Protein 6OVS (pdb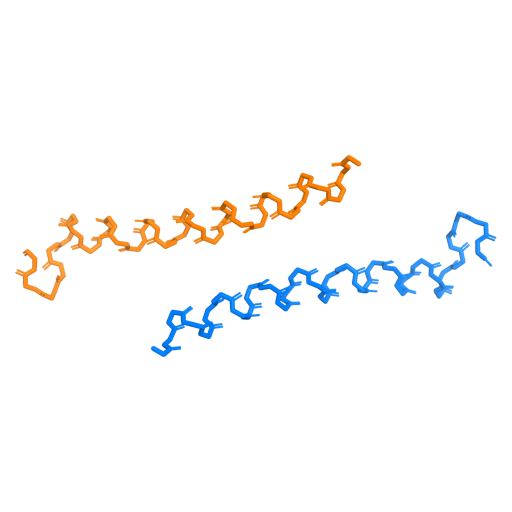70)

Secondary structure (DSSP, 8-state):
-HHHHHHHHHHHHHHHHHHHHHHHHHHHTGGG-/-HHHHHHHHHHHHHHHHHHHHHHHHHHHTGGG-

Radius of gyration: 17.37 Å; Cα contacts (8 Å, |Δi|>4): 13; chains: 2; bounding box: 23×21×59 Å

Foldseek 3Di:
DVVVVVVVVVVVVVVVVVVVVVVVCVVVVPPPD/DVVVVVVVVVVVVVVVVVVVVVVVCVVVVPPND

Solvent-accessible surface area: 6075 Å² total; per-residue (Å²): 182,95,92,55,106,49,123,135,70,68,47,102,96,33,122,74,93,38,105,106,101,114,70,73,8,115,133,112,36,119,135,84,146,184,100,102,51,106,53,120,133,70,68,45,102,97,31,124,74,93,44,103,105,106,106,69,71,8,116,132,113,32,120,141,80,146

Sequence (66 aa):
EVEALEKKVEALEYKVQKLEKKVEALEHGWDGREVEALEKKVEALEYKVQKLEKKVEALEHGWDGR

Structure (mmCIF, N/CA/C/O backbone):
data_6OVS
#
_entry.id   6OVS
#
_cell.length_a   39.266
_cell.length_b   39.266
_cell.length_c   99.823
_cell.angle_alpha   90.000
_cell.angle_beta   90.000
_cell.angle_gamma   120.000
#
_symmetry.space_group_name_H-M   'H 3'
#
loop_
_entity.id
_entity.type
_entity.pdbx_description
1 polymer 'Coiled-coil Trimer with Glu:Tyr:Lys Triad'
2 non-polymer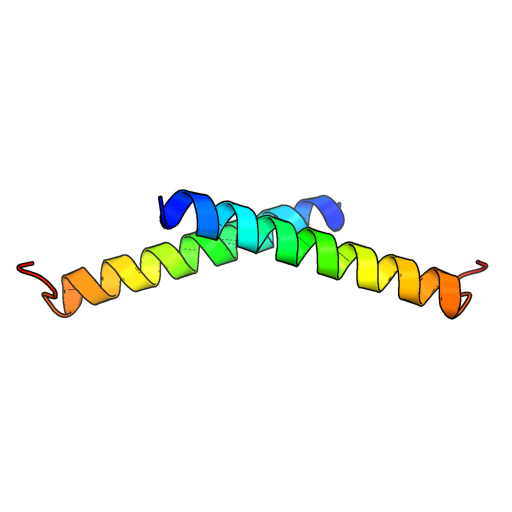 'PENTAETHYLENE GLYCOL'
3 water water
#
loop_
_atom_site.group_PDB
_atom_site.id
_atom_site.type_symbol
_atom_site.label_atom_id
_atom_site.label_alt_id
_atom_site.label_comp_id
_atom_site.label_asym_id
_atom_site.label_entity_id
_atom_site.label_seq_id
_atom_site.pdbx_PDB_ins_code
_atom_site.Cartn_x
_atom_site.Cartn_y
_atom_site.Cartn_z
_atom_site.occupancy
_atom_site.B_iso_or_equiv
_atom_site.auth_seq_id
_atom_site.auth_comp_id
_atom_site.auth_asym_id
_atom_site.auth_atom_id
_atom_site.pdbx_PDB_model_num
ATOM 7 N N . GLU A 1 2 ? 14.029 -15.695 -32.507 1.00 16.26 1 GLU A N 1
ATOM 8 C CA . GLU A 1 2 ? 15.029 -15.864 -31.459 1.00 14.17 1 GLU A C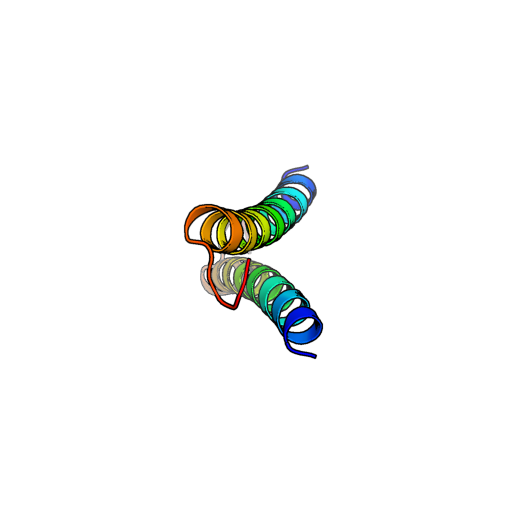A 1
ATOM 9 C C . GLU A 1 2 ? 15.263 -14.569 -30.657 1.00 18.09 1 GLU A C 1
ATOM 10 O O . GLU A 1 2 ? 15.363 -14.630 -29.428 1.00 16.28 1 GLU A O 1
ATOM 22 N N . VAL A 1 3 ? 15.288 -13.407 -31.319 1.00 12.58 2 VAL A N 1
ATOM 23 C CA . VAL A 1 3 ? 15.471 -12.144 -30.600 1.00 15.47 2 VAL A CA 1
ATOM 24 C C . VAL A 1 3 ? 14.253 -11.819 -29.741 1.00 12.68 2 VAL A C 1
ATOM 25 O O . VAL A 1 3 ? 14.378 -11.346 -28.608 1.00 15.60 2 VAL A O 1
ATOM 38 N N . GLU A 1 4 ? 13.060 -12.034 -30.275 1.00 12.81 3 GLU A N 1
ATOM 39 C CA . GLU A 1 4 ? 11.858 -11.782 -29.492 1.00 22.93 3 GLU A CA 1
ATOM 40 C C . GLU A 1 4 ? 11.840 -12.641 -28.238 1.00 15.61 3 GLU A C 1
ATOM 41 O O . GLU A 1 4 ? 11.482 -12.163 -27.151 1.00 14.35 3 GLU A O 1
ATOM 53 N N . ALA A 1 5 ? 12.250 -13.905 -28.360 1.00 14.44 4 ALA A N 1
ATOM 54 C CA . ALA A 1 5 ? 12.327 -14.779 -27.195 1.00 16.76 4 ALA A CA 1
ATOM 55 C C . ALA A 1 5 ? 13.294 -14.215 -26.163 1.00 10.76 4 ALA A C 1
ATOM 56 O O . ALA A 1 5 ? 12.994 -14.158 -24.963 1.00 16.04 4 ALA A O 1
ATOM 63 N N . LEU A 1 6 ? 14.468 -13.778 -26.629 1.00 12.82 5 LEU A N 1
ATOM 64 C CA . LEU A 1 6 ? 15.464 -13.201 -25.744 1.00 16.70 5 LEU A CA 1
ATOM 65 C C . LEU A 1 6 ? 14.972 -11.901 -25.117 1.00 15.73 5 LEU A C 1
ATOM 66 O O . LEU A 1 6 ? 15.218 -11.637 -23.935 1.00 14.05 5 LEU A O 1
ATOM 82 N N . GLU A 1 7 ? 14.277 -11.064 -25.892 1.00 11.74 6 GLU A N 1
ATOM 83 C CA . GLU A 1 7 ? 13.810 -9.800 -25.342 1.00 12.53 6 GLU A CA 1
ATOM 84 C C . GLU A 1 7 ? 12.869 -10.025 -24.183 1.00 11.88 6 GLU A C 1
ATOM 85 O O . GLU A 1 7 ? 12.947 -9.328 -23.162 1.00 14.32 6 GLU A O 1
ATOM 97 N N . LYS A 1 8 ? 11.960 -10.983 -24.321 1.00 11.06 7 LYS A N 1
ATOM 98 C CA . LYS A 1 8 ? 11.022 -11.258 -23.249 1.00 10.06 7 LYS A CA 1
ATOM 99 C C . LYS A 1 8 ? 11.759 -11.763 -22.020 1.00 15.23 7 LYS A C 1
ATOM 100 O O . LYS A 1 8 ? 11.485 -11.315 -20.894 1.00 13.92 7 LYS A O 1
ATOM 119 N N . LYS A 1 9 ? 12.711 -12.685 -22.221 1.00 14.53 8 LYS A N 1
ATOM 120 C CA . 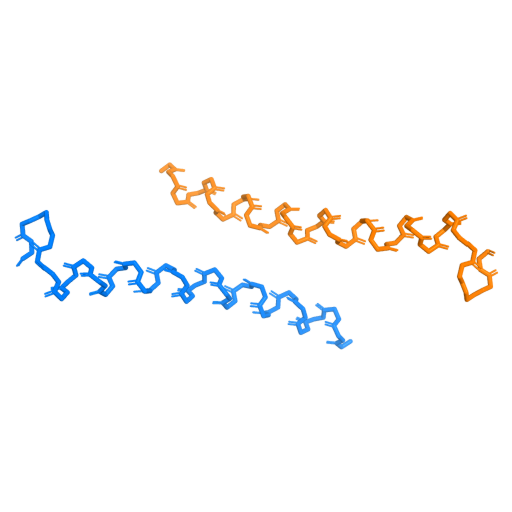LYS A 1 9 ? 13.448 -13.260 -21.102 1.00 13.33 8 LYS A CA 1
ATOM 121 C C . LYS A 1 9 ? 14.264 -12.196 -20.391 1.00 9.73 8 LYS A C 1
ATOM 122 O O . LYS A 1 9 ? 14.399 -12.225 -19.165 1.00 12.76 8 LYS A O 1
ATOM 141 N N . VAL A 1 10 ? 14.846 -11.274 -21.149 1.00 12.54 9 VAL A N 1
ATOM 142 C CA . VAL A 1 10 ? 15.682 -10.238 -20.533 1.00 9.89 9 VAL A CA 1
ATOM 143 C C . VAL A 1 10 ? 14.821 -9.245 -19.770 1.00 12.64 9 VAL A C 1
ATOM 144 O O . VAL A 1 10 ? 15.176 -8.814 -18.669 1.00 11.74 9 VAL A O 1
ATOM 157 N N . GLU A 1 11 ? 13.650 -8.907 -20.304 1.00 11.62 10 GLU A N 1
ATOM 158 C CA . GLU A 1 11 ? 12.771 -8.000 -19.577 1.00 15.05 10 GLU A CA 1
ATOM 159 C C . GLU A 1 11 ? 12.301 -8.635 -18.276 1.00 16.77 10 GLU A C 1
ATOM 160 O O . GLU A 1 11 ? 12.227 -7.969 -17.231 1.00 15.40 10 GLU A O 1
ATOM 172 N N . ALA A 1 12 ? 11.988 -9.920 -18.313 1.00 11.40 11 ALA A N 1
ATOM 173 C CA . ALA A 1 12 ? 11.594 -10.613 -17.097 1.00 14.65 11 ALA A CA 1
ATOM 174 C C . ALA A 1 12 ? 12.744 -10.675 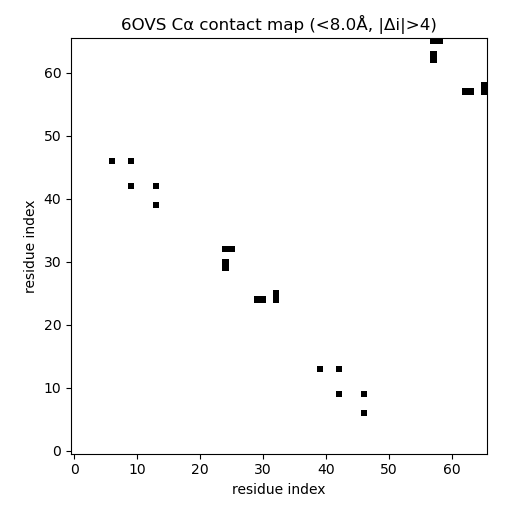-16.098 1.00 14.57 11 ALA A C 1
ATOM 175 O O . ALA A 1 12 ? 12.532 -10.492 -14.891 1.00 10.54 11 ALA A O 1
ATOM 182 N N . LEU A 1 13 ? 13.968 -10.923 -16.584 1.00 11.58 12 LEU A N 1
ATOM 183 C CA . LEU A 1 13 ? 15.146 -10.872 -15.718 1.00 10.13 12 LEU A CA 1
ATOM 184 C C . LEU A 1 13 ? 15.315 -9.494 -15.093 1.00 9.27 12 LEU A C 1
ATOM 185 O O . LEU A 1 13 ? 15.619 -9.387 -13.902 1.00 7.17 12 LEU A O 1
ATOM 201 N N . GLU A 1 14 ? 15.115 -8.424 -15.872 1.00 10.46 13 GLU A N 1
ATOM 202 C CA . GLU A 1 14 ? 15.295 -7.080 -15.342 1.00 10.23 13 GLU A CA 1
ATOM 203 C C . GLU A 1 14 ? 14.328 -6.812 -14.200 1.00 12.85 13 GLU A C 1
ATOM 204 O O . GLU A 1 14 ? 14.702 -6.215 -13.188 1.00 11.26 13 GLU A O 1
ATOM 216 N N . TYR A 1 15 ? 13.078 -7.239 -14.364 1.00 10.49 14 TYR A N 1
ATOM 217 C CA . TYR A 1 15 ? 12.106 -7.138 -13.277 1.00 10.10 14 TYR A CA 1
ATOM 218 C C . TYR A 1 15 ? 12.548 -7.934 -12.052 1.00 10.02 14 TYR A C 1
ATOM 219 O O . TYR A 1 15 ? 12.496 -7.434 -10.919 1.00 12.17 14 TYR A O 1
ATOM 237 N N . LYS A 1 16 ? 12.973 -9.180 -12.249 1.00 8.93 15 LYS A N 1
ATOM 238 C CA . LYS A 1 16 ? 13.336 -10.030 -11.118 1.00 6.20 15 LYS A CA 1
ATOM 239 C C . LYS A 1 16 ? 14.570 -9.498 -10.397 1.00 6.93 15 LYS A C 1
ATOM 240 O O . LYS A 1 16 ? 14.660 -9.579 -9.164 1.00 8.37 15 LYS A O 1
ATOM 259 N N . VAL A 1 17 ? 15.511 -8.926 -11.151 1.00 7.81 16 VAL A N 1
ATOM 260 C CA . VAL A 1 17 ? 16.740 -8.394 -10.560 1.00 8.12 16 VAL A CA 1
ATOM 261 C C . VAL A 1 17 ? 16.465 -7.115 -9.793 1.00 10.12 16 VAL A C 1
ATOM 262 O O . VAL A 1 17 ? 17.032 -6.893 -8.717 1.00 8.21 16 VAL A O 1
ATOM 275 N N . GLN A 1 18 ? 15.597 -6.241 -10.318 1.00 9.39 17 GLN A N 1
ATOM 276 C CA . GLN A 1 18 ? 15.220 -5.059 -9.549 1.00 9.77 17 GLN A CA 1
ATOM 277 C C . GLN A 1 18 ? 14.530 -5.448 -8.252 1.00 7.31 17 GLN A C 1
ATOM 278 O O . GLN A 1 18 ? 14.782 -4.858 -7.196 1.00 8.66 17 GLN A O 1
ATOM 292 N N . LYS A 1 19 ? 13.656 -6.451 -8.304 1.00 9.76 18 LYS A N 1
ATOM 293 C CA . LYS A 1 19 ? 13.001 -6.917 -7.094 1.00 8.08 18 LYS A CA 1
ATOM 294 C C . LYS A 1 19 ? 14.015 -7.445 -6.086 1.00 7.14 18 LYS A C 1
ATOM 295 O O . LYS A 1 19 ? 13.943 -7.143 -4.885 1.00 7.66 18 LYS A O 1
ATOM 314 N N . LEU A 1 20 ? 14.955 -8.268 -6.554 1.00 8.41 19 LEU A N 1
ATOM 315 C CA . LEU A 1 20 ? 16.004 -8.769 -5.679 1.00 7.24 19 LEU A CA 1
ATOM 316 C C . LEU A 1 20 ? 16.831 -7.635 -5.090 1.00 7.92 19 LEU A C 1
ATOM 317 O O . LEU A 1 20 ? 17.162 -7.668 -3.903 1.00 7.60 19 LEU A O 1
ATOM 333 N N . GLU A 1 21 ? 17.178 -6.627 -5.899 1.00 8.30 20 GLU A N 1
ATOM 334 C CA . GLU A 1 21 ? 17.968 -5.513 -5.372 1.00 8.33 20 GLU A CA 1
ATOM 335 C C . GLU A 1 21 ? 17.232 -4.795 -4.257 1.00 6.75 20 GLU A C 1
ATOM 336 O O . GLU A 1 21 ? 17.826 -4.429 -3.246 1.00 6.69 20 GLU A O 1
ATOM 348 N N . LYS A 1 22 ? 15.931 -4.551 -4.437 1.00 9.55 21 LYS A N 1
ATOM 349 C CA . LYS A 1 22 ? 15.146 -3.924 -3.382 1.00 10.83 21 LYS A CA 1
ATOM 350 C C . LYS A 1 22 ? 15.130 -4.776 -2.118 1.00 9.79 21 LYS A C 1
ATOM 351 O O . LYS A 1 22 ? 15.340 -4.275 -1.005 1.00 9.59 21 LYS A O 1
ATOM 370 N N . LYS A 1 23 ? 14.901 -6.080 -2.272 1.00 7.20 22 LYS A N 1
ATOM 371 C CA . LYS A 1 23 ? 14.849 -6.956 -1.112 1.00 6.55 22 LYS A CA 1
ATOM 372 C C . LYS A 1 23 ? 16.191 -7.014 -0.395 1.00 8.93 22 LYS A C 1
ATOM 373 O O . LYS A 1 23 ? 16.245 -6.978 0.843 1.00 10.36 22 LYS A O 1
ATOM 392 N N . VAL A 1 24 ? 17.287 -7.091 -1.148 1.00 9.37 23 VAL A N 1
ATOM 393 C CA . VAL A 1 24 ? 18.601 -7.213 -0.522 1.00 8.49 23 VAL A CA 1
ATOM 394 C C . VAL A 1 24 ? 19.003 -5.896 0.149 1.00 11.34 23 VAL A C 1
ATOM 395 O O . VAL A 1 24 ? 19.619 -5.889 1.223 1.00 7.91 23 VAL A O 1
ATOM 408 N N . GLU A 1 25 ? 18.676 -4.753 -0.472 1.00 9.09 24 GLU A N 1
ATOM 409 C CA . GLU A 1 25 ? 18.944 -3.484 0.196 1.00 9.10 24 GLU A CA 1
ATOM 410 C C . GLU A 1 25 ? 18.230 -3.409 1.533 1.00 9.26 24 GLU A C 1
ATOM 411 O O . GLU A 1 25 ? 18.772 -2.890 2.515 1.00 11.84 24 GLU A O 1
ATOM 423 N N . ALA A 1 26 ? 17.005 -3.922 1.599 1.00 8.33 25 ALA A N 1
ATOM 424 C CA . ALA A 1 26 ? 16.264 -3.897 2.844 1.00 9.22 25 ALA A CA 1
ATOM 425 C C . ALA A 1 26 ? 16.939 -4.754 3.907 1.00 12.35 25 ALA A C 1
ATOM 426 O O . ALA A 1 26 ? 17.077 -4.334 5.059 1.00 13.42 25 ALA A O 1
ATOM 433 N N . LEU A 1 27 ? 17.356 -5.967 3.531 1.00 10.88 26 LEU A N 1
ATOM 434 C CA . LEU A 1 27 ? 18.098 -6.820 4.447 1.00 10.10 26 LEU A CA 1
ATOM 435 C C . LEU A 1 27 ? 19.403 -6.164 4.893 1.00 9.87 26 LEU A C 1
ATOM 436 O O . LEU A 1 27 ? 19.738 -6.198 6.078 1.00 12.39 26 LEU A O 1
ATOM 452 N N . GLU A 1 28 ? 20.168 -5.570 3.970 1.00 11.41 27 GLU A N 1
ATOM 453 C CA . GLU A 1 28 ? 21.467 -5.026 4.368 1.00 15.88 27 GLU A CA 1
ATOM 454 C C . GLU A 1 28 ? 21.314 -3.810 5.275 1.00 17.44 27 GLU A C 1
ATOM 455 O O . GLU A 1 28 ? 22.093 -3.646 6.222 1.00 15.41 27 GLU A O 1
ATOM 467 N N . HIS A 1 29 ? 20.356 -2.926 4.966 1.00 11.63 28 HIS A N 1
ATOM 468 C CA . HIS A 1 29 ? 20.072 -1.724 5.746 1.00 12.73 28 HIS A CA 1
ATOM 469 C C . HIS A 1 29 ? 19.268 -2.001 6.995 1.00 17.70 28 HIS A C 1
ATOM 470 O O . HIS A 1 29 ? 19.119 -1.093 7.820 1.00 14.68 28 HIS A O 1
ATOM 484 N N . GLY A 1 30 ? 18.715 -3.201 7.126 1.00 15.82 29 GLY A N 1
ATOM 485 C CA . GLY A 1 30 ? 17.870 -3.513 8.255 1.00 19.32 29 GLY A CA 1
ATOM 486 C C . GLY A 1 30 ? 16.601 -2.706 8.263 1.00 21.98 29 GLY A C 1
ATOM 487 O O . GLY A 1 30 ? 16.109 -2.347 9.339 1.00 17.96 29 GLY A O 1
ATOM 491 N N . TRP A 1 31 ? 16.063 -2.391 7.086 1.00 14.45 30 TRP A N 1
ATOM 492 C CA . TRP A 1 31 ? 14.819 -1.65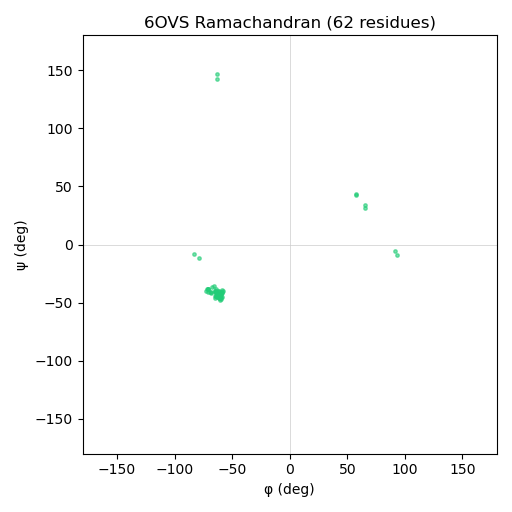1 7.018 1.00 16.45 30 TRP A CA 1
ATOM 493 C C . TRP A 1 31 ? 13.682 -2.455 7.636 1.00 24.36 30 TRP A C 1
ATOM 494 O O . TRP A 1 31 ? 13.653 -3.689 7.577 1.00 22.96 30 TRP A O 1
ATOM 515 N N . ASP A 1 32 ? 12.751 -1.728 8.253 1.00 19.51 31 ASP A N 1
ATOM 516 C CA . ASP A 1 32 ? 11.433 -2.239 8.642 1.00 31.91 31 ASP A CA 1
ATOM 517 C C . ASP A 1 32 ? 11.528 -3.448 9.565 1.00 30.41 31 ASP A C 1
ATOM 518 O O . ASP A 1 32 ? 10.775 -4.414 9.423 1.00 37.30 31 ASP A O 1
ATOM 527 N N . GLY A 1 33 ? 12.436 -3.382 10.536 1.00 33.13 32 GLY A N 1
ATOM 528 C CA . GLY A 1 33 ? 12.524 -4.410 11.550 1.00 45.95 32 GLY A CA 1
ATOM 529 C C . GLY A 1 33 ? 13.467 -5.556 11.239 1.00 51.42 32 GLY A C 1
ATOM 530 O O . GLY A 1 33 ? 13.663 -6.424 12.102 1.00 58.67 32 GLY A O 1
ATOM 534 N N . ARG A 1 34 ? 14.048 -5.602 10.044 1.00 38.85 33 ARG A N 1
ATOM 535 C CA . ARG A 1 34 ? 15.061 -6.612 9.746 1.00 48.33 33 ARG A CA 1
ATOM 536 C C . ARG A 1 34 ? 16.309 -6.330 10.583 1.00 47.38 33 ARG A C 1
ATOM 537 O O . ARG A 1 34 ? 16.929 -7.247 11.124 1.00 64.38 33 ARG A O 1
ATOM 564 N N . GLU B 1 2 ? -0.942 -7.066 -3.677 1.00 13.78 1 GLU B N 1
ATOM 565 C CA . GLU B 1 2 ? -1.563 -6.162 -4.638 1.00 16.51 1 GLU B CA 1
ATOM 566 C C . GLU B 1 2 ? -0.530 -5.433 -5.485 1.00 18.84 1 GLU B C 1
ATOM 567 O O . GLU B 1 2 ? -0.620 -5.404 -6.721 1.00 17.04 1 GLU B O 1
ATOM 579 N N . VAL B 1 3 ? 0.438 -4.812 -4.808 1.00 13.50 2 VAL B N 1
ATOM 580 C CA . VAL B 1 3 ? 1.436 -4.027 -5.521 1.00 12.51 2 VAL B CA 1
ATOM 581 C C . VAL B 1 3 ? 2.287 -4.918 -6.410 1.00 11.64 2 VAL B C 1
ATOM 582 O O . VAL B 1 3 ? 2.589 -4.565 -7.554 1.00 15.39 2 VAL B O 1
ATOM 595 N N . GLU B 1 4 ? 2.720 -6.069 -5.895 1.00 12.93 3 GLU B N 1
ATOM 596 C CA . GLU B 1 4 ? 3.528 -6.963 -6.716 1.00 20.75 3 GLU B CA 1
ATOM 597 C C . GLU B 1 4 ? 2.774 -7.389 -7.972 1.00 14.43 3 GLU B C 1
ATOM 598 O O . GLU B 1 4 ? 3.357 -7.441 -9.065 1.00 13.63 3 GLU B O 1
ATOM 610 N N . ALA B 1 5 ? 1.479 -7.685 -7.851 1.00 12.24 4 ALA B N 1
ATOM 611 C CA . ALA B 1 5 ? 0.702 -8.055 -9.029 1.00 17.92 4 ALA B CA 1
ATOM 612 C C . ALA B 1 5 ? 0.677 -6.920 -10.052 1.00 15.10 4 ALA B C 1
ATOM 613 O O . ALA B 1 5 ? 0.836 -7.150 -11.257 1.00 14.29 4 ALA B O 1
ATOM 620 N N . LEU B 1 6 ? 0.452 -5.691 -9.589 1.00 12.84 5 LEU B N 1
ATOM 621 C CA . LEU B 1 6 ? 0.448 -4.539 -10.479 1.00 14.67 5 LEU B CA 1
ATOM 622 C C . LEU B 1 6 ? 1.803 -4.356 -11.149 1.00 15.52 5 LEU B C 1
ATOM 623 O O . LEU B 1 6 ? 1.880 -4.122 -12.363 1.00 13.50 5 LEU B O 1
ATOM 639 N N . GLU B 1 7 ? 2.891 -4.457 -10.375 1.00 12.65 6 GLU B N 1
ATOM 640 C CA . GLU B 1 7 ? 4.217 -4.237 -10.939 1.00 12.87 6 GLU B CA 1
ATOM 641 C C . GLU B 1 7 ? 4.500 -5.205 -12.063 1.00 13.92 6 GLU B C 1
ATOM 642 O O . GLU B 1 7 ? 5.081 -4.825 -13.090 1.00 14.73 6 GLU B O 1
ATOM 654 N N . LYS B 1 8 ? 4.123 -6.471 -11.890 1.00 10.96 7 LYS B N 1
ATOM 655 C CA . LYS B 1 8 ? 4.328 -7.442 -12.953 1.00 12.15 7 LYS B CA 1
ATOM 656 C C . LYS B 1 8 ? 3.515 -7.058 -14.176 1.00 18.53 7 LYS B C 1
ATOM 657 O O . LYS B 1 8 ? 4.019 -7.081 -15.313 1.00 14.56 7 LYS B O 1
ATOM 676 N N . LYS B 1 9 ? 2.252 -6.679 -13.958 1.00 13.06 8 LYS B N 1
ATOM 677 C CA . LYS B 1 9 ? 1.398 -6.312 -15.077 1.00 14.26 8 LYS B CA 1
ATOM 678 C C . LYS B 1 9 ? 1.929 -5.075 -15.781 1.00 10.26 8 LYS B C 1
ATOM 679 O O . LYS B 1 9 ? 1.854 -4.978 -17.008 1.00 12.00 8 LYS B O 1
ATOM 698 N N . VAL B 1 10 ? 2.427 -4.098 -15.023 1.00 12.72 9 VAL B N 1
ATOM 699 C CA . VAL B 1 10 ? 2.950 -2.877 -15.643 1.00 9.75 9 VAL B CA 1
ATOM 700 C C . VAL B 1 10 ? 4.221 -3.170 -16.422 1.00 12.88 9 VAL B C 1
ATOM 701 O O . VAL B 1 10 ? 4.418 -2.661 -17.531 1.00 11.53 9 VAL B O 1
ATOM 714 N N . GLU B 1 11 ? 5.102 -4.005 -15.871 1.00 11.63 10 GLU B N 1
ATOM 715 C CA . GLU B 1 11 ? 6.319 -4.335 -16.606 1.00 10.95 10 GLU B CA 1
ATOM 716 C C . GLU B 1 11 ? 5.986 -5.046 -17.914 1.00 14.74 10 GLU B C 1
ATOM 717 O O . GLU B 1 11 ? 6.610 -4.798 -18.956 1.00 15.29 10 GLU B O 1
ATOM 729 N N . ALA B 1 12 ? 5.010 -5.939 -17.879 1.00 11.65 11 ALA B N 1
ATOM 730 C CA . ALA B 1 12 ? 4.582 -6.595 -19.100 1.00 13.82 11 ALA B CA 1
ATOM 731 C C . ALA B 1 12 ? 4.014 -5.592 -20.096 1.00 12.87 11 ALA B C 1
ATOM 732 O O . ALA B 1 12 ? 4.311 -5.660 -21.298 1.00 9.57 11 ALA B O 1
ATOM 739 N N . LEU B 1 13 ? 3.190 -4.647 -19.609 1.00 9.93 12 LEU B N 1
ATOM 740 C CA . LEU B 1 13 ? 2.630 -3.631 -20.507 1.00 9.20 12 LEU B CA 1
ATOM 741 C C . LEU B 1 13 ? 3.738 -2.796 -21.132 1.00 9.20 12 LEU B C 1
ATOM 742 O O . LEU B 1 13 ? 3.681 -2.459 -22.312 1.00 9.56 12 LEU B O 1
ATOM 758 N N . GLU B 1 14 ? 4.757 -2.452 -20.346 1.00 9.32 13 GLU B N 1
ATOM 759 C CA . GLU B 1 14 ? 5.839 -1.627 -20.864 1.00 10.94 13 GLU B CA 1
ATOM 760 C C . GLU B 1 14 ? 6.564 -2.337 -21.996 1.00 12.42 13 GLU B C 1
ATOM 761 O O . GLU B 1 14 ? 6.880 -1.729 -23.018 1.00 11.48 13 GLU B O 1
ATOM 773 N N . TYR B 1 15 ? 6.825 -3.628 -21.822 1.00 10.98 14 TYR B N 1
ATOM 774 C CA . TYR B 1 15 ? 7.401 -4.415 -22.908 1.00 9.80 14 TYR B CA 1
ATOM 775 C C . TYR B 1 15 ? 6.492 -4.435 -24.135 1.00 8.09 14 TYR B C 1
ATOM 776 O O . TYR B 1 15 ? 6.947 -4.222 -25.270 1.00 11.52 14 TYR B O 1
ATOM 794 N N . LYS B 1 16 ? 5.195 -4.670 -23.938 1.00 9.00 15 LYS B N 1
ATOM 795 C CA . LYS B 1 16 ? 4.278 -4.788 -25.070 1.00 10.24 15 LYS B CA 1
ATOM 796 C C . LYS B 1 16 ? 4.105 -3.447 -25.795 1.00 6.50 15 LYS B C 1
ATOM 797 O O . LYS B 1 16 ? 3.979 -3.410 -27.033 1.00 8.84 15 LYS B O 1
ATOM 816 N N . VAL B 1 17 ? 4.101 -2.346 -25.047 1.00 8.51 16 VAL B N 1
ATOM 817 C CA . VAL B 1 17 ? 3.957 -1.018 -25.649 1.00 8.72 16 VAL B CA 1
ATOM 818 C C . VAL B 1 17 ? 5.206 -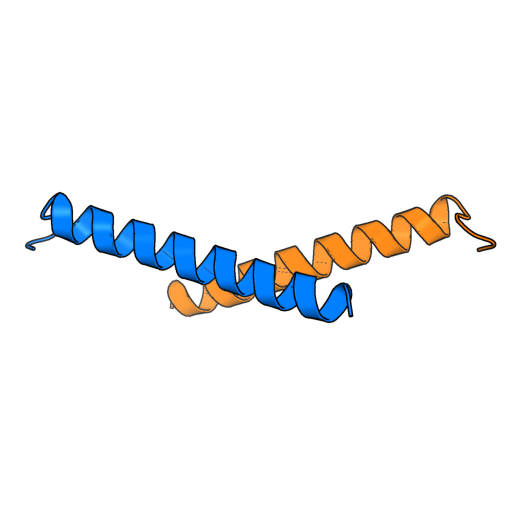0.639 -26.414 1.00 9.03 16 VAL B C 1
ATOM 819 O O . VAL B 1 17 ? 5.130 -0.094 -27.522 1.00 8.93 16 VAL B O 1
ATOM 832 N N . GLN B 1 18 ? 6.383 -0.947 -25.865 1.00 9.95 17 GLN B N 1
ATOM 833 C CA . GLN B 1 18 ? 7.600 -0.666 -26.615 1.00 9.90 17 GLN B CA 1
ATOM 834 C C . GLN B 1 18 ? 7.601 -1.435 -27.930 1.00 8.55 17 GLN B C 1
ATOM 835 O O . GLN B 1 18 ? 7.951 -0.889 -28.977 1.00 8.75 17 GLN B O 1
ATOM 849 N N . LYS B 1 19 ? 7.228 -2.713 -27.887 1.00 10.84 18 LYS B N 1
ATOM 850 C CA . LYS B 1 19 ? 7.143 -3.516 -29.098 1.00 7.52 18 LYS B CA 1
ATOM 851 C C . LYS B 1 19 ? 6.161 -2.912 -30.103 1.00 7.03 18 LYS B C 1
ATOM 852 O O . LYS B 1 19 ? 6.446 -2.833 -31.305 1.00 8.77 18 LYS B O 1
ATOM 871 N N . LEU B 1 20 ? 4.984 -2.501 -29.632 1.00 6.73 19 LEU B N 1
ATOM 872 C CA . LEU B 1 20 ? 4.027 -1.846 -30.513 1.00 9.01 19 LEU B CA 1
ATOM 873 C C . LEU B 1 20 ? 4.588 -0.562 -31.100 1.00 6.35 19 LEU B C 1
ATOM 874 O O . LEU B 1 20 ? 4.406 -0.291 -32.286 1.00 8.28 19 LEU B O 1
ATOM 890 N N . GLU B 1 21 ? 5.277 0.243 -30.292 1.00 6.68 20 GLU B N 1
ATOM 891 C CA . GLU B 1 21 ? 5.870 1.474 -30.822 1.00 6.63 20 GLU B CA 1
ATOM 892 C C . GLU B 1 21 ? 6.860 1.187 -31.946 1.00 7.50 20 GLU B C 1
ATOM 893 O O . GLU B 1 21 ? 6.863 1.871 -32.973 1.00 7.60 20 GLU B O 1
ATOM 905 N N . LYS B 1 22 ? 7.731 0.189 -31.764 1.00 8.82 21 LYS B N 1
ATOM 906 C CA . LYS B 1 22 ? 8.654 -0.202 -32.823 1.00 11.46 21 LYS B CA 1
ATOM 907 C C . LYS B 1 22 ? 7.921 -0.640 -34.097 1.00 10.07 21 LYS B C 1
ATOM 908 O O . LYS B 1 22 ? 8.266 -0.212 -35.204 1.00 9.85 21 LYS B O 1
ATOM 927 N N . LYS B 1 23 ? 6.896 -1.491 -33.963 1.00 8.07 22 LYS B N 1
ATOM 928 C CA . LYS B 1 23 ? 6.157 -1.940 -35.134 1.00 5.48 22 LYS B CA 1
ATOM 929 C C . LYS B 1 23 ? 5.455 -0.785 -35.836 1.00 7.91 22 LYS B C 1
ATOM 930 O O . LYS B 1 23 ? 5.452 -0.701 -37.070 1.00 8.63 22 LYS B O 1
ATOM 949 N N . VAL B 1 24 ? 4.830 0.102 -35.072 1.00 8.40 23 VAL B N 1
ATOM 950 C CA . VAL B 1 24 ? 4.066 1.180 -35.683 1.00 9.77 23 VAL B CA 1
ATOM 951 C C . VAL B 1 24 ? 5.003 2.197 -36.341 1.00 10.09 23 VAL B C 1
ATOM 952 O O . VAL B 1 24 ? 4.717 2.699 -37.435 1.00 8.11 23 VAL B O 1
ATOM 965 N N . GLU B 1 25 ? 6.154 2.488 -35.713 1.00 9.01 24 GLU B N 1
ATOM 966 C CA . GLU B 1 25 ? 7.140 3.335 -36.385 1.00 9.85 24 GLU B CA 1
ATOM 967 C C . GLU B 1 25 ? 7.567 2.734 -37.720 1.00 8.18 24 GLU B C 1
ATOM 968 O O . GLU B 1 25 ? 7.754 3.457 -38.702 1.00 9.33 24 GLU B O 1
ATOM 980 N N . ALA B 1 26 ? 7.739 1.413 -37.779 1.00 7.66 25 ALA B N 1
ATOM 981 C CA . ALA B 1 26 ? 8.127 0.789 -39.038 1.00 10.64 25 ALA B CA 1
ATOM 982 C C . ALA B 1 26 ? 7.042 0.952 -40.100 1.00 12.39 25 ALA B C 1
ATOM 983 O O . ALA B 1 26 ? 7.339 1.265 -41.263 1.00 12.31 25 ALA B O 1
ATOM 990 N N . LEU B 1 27 ? 5.781 0.727 -39.715 1.00 10.48 26 LEU B N 1
ATOM 991 C CA . LEU B 1 27 ? 4.667 0.921 -40.635 1.00 8.90 26 LEU B CA 1
ATOM 992 C C . LEU B 1 27 ? 4.569 2.373 -41.086 1.00 11.73 26 LEU B C 1
ATOM 993 O O . LEU B 1 27 ? 4.337 2.647 -42.273 1.00 11.06 26 LEU B O 1
ATOM 1009 N N . GLU B 1 28 ? 4.729 3.326 -40.164 1.00 12.04 27 GLU B N 1
ATOM 1010 C CA . GLU B 1 28 ? 4.547 4.727 -40.545 1.00 15.33 27 GLU B CA 1
ATOM 1011 C C . GLU B 1 28 ? 5.673 5.211 -41.440 1.00 17.28 27 GLU B C 1
ATOM 1012 O O . GLU B 1 28 ? 5.443 6.009 -42.360 1.00 15.64 27 GLU B O 1
ATOM 1024 N N . HIS B 1 29 ? 6.903 4.771 -41.158 1.00 11.64 28 HIS B N 1
ATOM 1025 C CA . HIS B 1 29 ? 8.066 5.170 -41.933 1.00 9.73 28 HIS B CA 1
ATOM 1026 C C . HIS B 1 29 ? 8.252 4.348 -43.186 1.00 17.12 28 HIS B C 1
ATOM 1027 O O . HIS B 1 29 ? 9.137 4.682 -43.972 1.00 12.77 28 HIS B O 1
ATOM 1041 N N . GLY B 1 30 ? 7.479 3.279 -43.360 1.00 14.78 29 GLY B N 1
ATOM 1042 C CA . GLY B 1 30 ? 7.654 2.389 -44.492 1.00 17.55 29 GLY B CA 1
ATOM 1043 C C . GLY B 1 30 ? 8.973 1.657 -44.477 1.00 16.41 29 GLY B C 1
ATOM 1044 O O . GLY B 1 30 ? 9.531 1.364 -45.540 1.00 18.64 29 GLY B O 1
ATOM 1048 N N . TRP B 1 31 ? 9.504 1.366 -43.297 1.00 14.95 30 TRP B N 1
ATOM 1049 C CA . TRP B 1 31 ? 10.785 0.680 -43.231 1.00 15.43 30 TRP B CA 1
ATOM 1050 C C . TRP B 1 31 ? 10.679 -0.707 -43.850 1.00 23.38 30 TRP B C 1
ATOM 1051 O O . TRP B 1 31 ? 9.659 -1.390 -43.729 1.00 25.76 30 TRP B O 1
ATOM 1072 N N . ASP B 1 32 ? 11.744 -1.098 -44.540 1.00 22.62 31 ASP B N 1
ATOM 1073 C CA . ASP B 1 32 ? 11.968 -2.471 -44.995 1.00 35.17 31 ASP B CA 1
ATOM 1074 C C . ASP B 1 32 ? 10.838 -2.978 -45.880 1.00 24.80 31 ASP B C 1
ATOM 1075 O O . ASP B 1 32 ? 10.397 -4.119 -45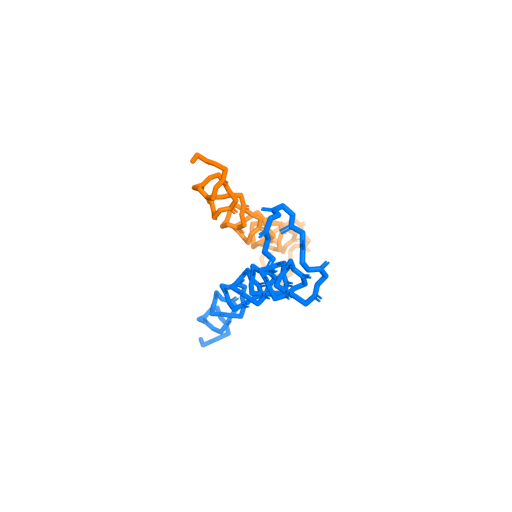.748 1.00 31.82 31 ASP B O 1
ATOM 1084 N N . GLY B 1 33 ? 10.382 -2.130 -46.797 1.00 29.97 32 GLY B N 1
ATOM 1085 C CA . GLY B 1 33 ? 9.422 -2.536 -47.800 1.00 46.47 32 GLY B CA 1
ATOM 1086 C C . GLY B 1 33 ? 7.965 -2.309 -47.451 1.00 48.09 32 GLY B C 1
ATOM 1087 O O . GLY B 1 33 ? 7.106 -2.484 -48.327 1.00 57.12 32 GLY B O 1
ATOM 1091 N N . ARG B 1 34 ? 7.650 -1.933 -46.210 1.00 39.25 33 ARG B N 1
ATOM 1092 C CA . ARG B 1 34 ? 6.257 -1.695 -45.818 1.00 36.04 33 ARG B CA 1
ATOM 1093 C C . ARG B 1 34 ? 5.620 -0.573 -46.641 1.00 41.85 33 ARG B C 1
ATOM 1094 O O . ARG B 1 34 ? 6.321 0.231 -47.260 1.00 36.15 33 ARG B O 1
#

B-factor: mean 19.88, std 11.07, range [5.05, 64.38]